Protein AF-A0A9E1IKT5-F1 (afdb_monomer)

Radius of gyration: 14.65 Å; Cα contacts (8 Å, |Δi|>4): 142; chains: 1; bounding box: 34×31×38 Å

Secondary structure (DSSP, 8-state):
--HHHHHHHHHHTT--HHHHHHHHHHTTT-HHHHHHHHHHHHHHHHTPPP-GGGS-HHHHHHHHHHHHHSEEEHHHHHHHHT--HHHHHHHHHHHHHTTSEEEEESSSEEEEESS-----

Structure (mmCIF, N/CA/C/O backbone):
data_AF-A0A9E1IKT5-F1
#
_entry.id   AF-A0A9E1IKT5-F1
#
loop_
_atom_site.group_PDB
_atom_site.id
_atom_site.type_symbol
_atom_site.label_atom_id
_atom_site.label_alt_id
_atom_site.label_comp_id
_atom_site.label_asym_id
_atom_site.label_entity_id
_atom_site.label_seq_id
_atom_site.pdbx_PDB_ins_code
_atom_site.Cartn_x
_atom_site.Cartn_y
_atom_site.Cartn_z
_atom_site.occupancy
_atom_site.B_iso_or_equiv
_atom_site.auth_seq_id
_atom_site.auth_comp_id
_atom_site.auth_asym_id
_atom_site.auth_atom_id
_atom_site.pdbx_PDB_model_num
ATOM 1 N N . LEU A 1 1 ? -4.340 -5.431 -13.880 1.00 79.69 1 LEU A N 1
ATOM 2 C CA . LEU A 1 1 ? -3.219 -5.236 -14.827 1.00 79.69 1 LEU A CA 1
ATOM 3 C C . LEU A 1 1 ? -2.682 -6.616 -15.164 1.00 79.69 1 LEU A C 1
ATOM 5 O O . LEU A 1 1 ? -2.533 -7.416 -14.249 1.00 79.69 1 LEU A O 1
ATOM 9 N N . ASN A 1 2 ? -2.445 -6.936 -16.436 1.00 90.44 2 ASN A N 1
ATOM 10 C CA . ASN A 1 2 ? -1.765 -8.193 -16.770 1.00 90.44 2 ASN A CA 1
ATOM 11 C C . ASN A 1 2 ? -0.241 -8.043 -16.608 1.00 90.44 2 ASN A C 1
ATOM 13 O O . ASN A 1 2 ? 0.273 -6.924 -16.624 1.00 90.44 2 ASN A O 1
ATOM 17 N N . LEU A 1 3 ?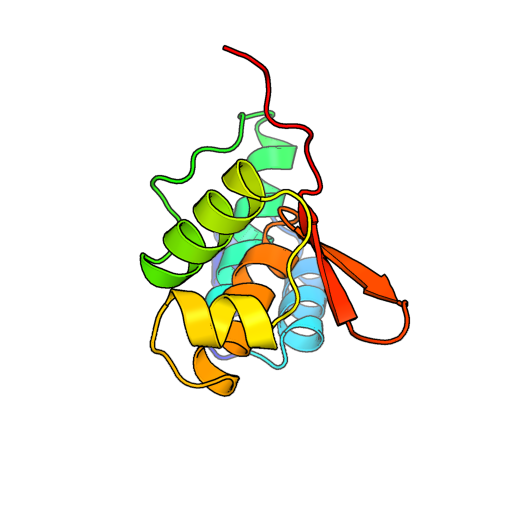 0.482 -9.159 -16.481 1.00 90.06 3 LEU A N 1
ATOM 18 C CA . LEU A 1 3 ? 1.931 -9.162 -16.243 1.00 90.06 3 LEU A CA 1
ATOM 19 C C . LEU A 1 3 ? 2.712 -8.333 -17.278 1.00 90.06 3 LEU A C 1
ATOM 21 O O . LEU A 1 3 ? 3.623 -7.587 -16.930 1.00 90.06 3 LEU A O 1
ATOM 25 N N . ARG A 1 4 ? 2.309 -8.380 -18.554 1.00 92.12 4 ARG A N 1
ATOM 26 C CA . ARG A 1 4 ? 2.945 -7.590 -19.619 1.00 92.12 4 ARG A CA 1
ATOM 27 C C . ARG A 1 4 ? 2.806 -6.084 -19.383 1.00 92.12 4 ARG A C 1
ATOM 29 O O . ARG A 1 4 ? 3.773 -5.351 -19.580 1.00 92.12 4 ARG A O 1
ATOM 36 N N . GLN A 1 5 ? 1.623 -5.621 -18.983 1.00 92.44 5 GLN A N 1
ATOM 37 C CA . GLN A 1 5 ? 1.375 -4.214 -18.653 1.00 92.44 5 GLN A CA 1
ATOM 38 C C . GLN A 1 5 ? 2.183 -3.785 -17.426 1.00 92.44 5 GLN A C 1
ATOM 40 O O . GLN A 1 5 ? 2.755 -2.698 -17.429 1.00 92.44 5 GLN A O 1
ATOM 45 N N . VAL A 1 6 ? 2.288 -4.654 -16.415 1.00 90.56 6 VAL A N 1
ATOM 46 C CA . VAL A 1 6 ? 3.128 -4.407 -15.234 1.00 90.56 6 VAL A CA 1
ATOM 47 C C . VAL A 1 6 ? 4.596 -4.270 -15.632 1.00 90.56 6 VAL A C 1
ATOM 49 O O . VAL A 1 6 ? 5.219 -3.272 -15.291 1.00 90.56 6 VAL A O 1
ATOM 52 N N . GLY A 1 7 ? 5.125 -5.184 -16.449 1.00 92.06 7 GLY A N 1
ATOM 53 C CA . GLY A 1 7 ? 6.502 -5.105 -16.947 1.00 92.06 7 GLY A CA 1
ATOM 54 C C . GLY A 1 7 ? 6.777 -3.889 -17.841 1.00 92.06 7 GLY A C 1
ATOM 55 O O . GLY A 1 7 ? 7.898 -3.388 -17.889 1.00 92.06 7 GLY A O 1
ATOM 56 N N . GLN A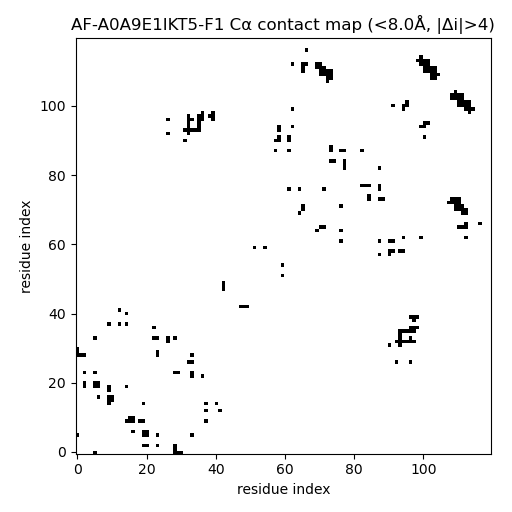 1 8 ? 5.780 -3.372 -18.564 1.00 92.88 8 GLN A N 1
ATOM 57 C CA . GLN A 1 8 ? 5.915 -2.107 -19.299 1.00 92.88 8 GLN A CA 1
ATOM 58 C C . GLN A 1 8 ? 5.988 -0.906 -18.352 1.00 92.88 8 GLN A C 1
ATOM 60 O O . GLN A 1 8 ? 6.863 -0.059 -18.520 1.00 92.88 8 GLN A O 1
ATOM 65 N N . LEU A 1 9 ? 5.107 -0.854 -17.351 1.00 90.69 9 LEU A N 1
ATOM 66 C CA . LEU A 1 9 ? 5.075 0.233 -16.376 1.00 90.69 9 LEU A CA 1
ATOM 67 C C . LEU A 1 9 ? 6.334 0.245 -15.499 1.00 90.69 9 LEU A C 1
ATOM 69 O O . LEU A 1 9 ? 6.968 1.286 -15.359 1.00 90.69 9 LEU A O 1
ATOM 73 N N . ALA A 1 10 ? 6.740 -0.913 -14.980 1.00 90.56 10 ALA A N 1
ATOM 74 C CA . ALA A 1 10 ? 7.954 -1.083 -14.189 1.00 90.56 10 ALA A CA 1
ATOM 75 C C . ALA A 1 10 ? 9.197 -0.590 -14.950 1.00 90.56 10 ALA A C 1
ATOM 77 O O . ALA A 1 10 ? 9.947 0.238 -14.438 1.00 90.56 10 ALA A O 1
ATOM 78 N N . ARG A 1 11 ? 9.355 -0.989 -16.222 1.00 92.06 11 ARG A N 1
ATOM 79 C CA . ARG A 1 11 ? 10.457 -0.509 -17.074 1.00 92.06 11 ARG A CA 1
ATOM 80 C C . ARG A 1 11 ? 10.415 0.994 -17.317 1.00 92.06 11 ARG A C 1
ATOM 82 O O . ARG A 1 11 ? 11.461 1.632 -17.291 1.00 92.06 11 ARG A O 1
ATOM 89 N N . HIS A 1 12 ? 9.232 1.570 -17.537 1.00 91.62 12 HIS A N 1
ATOM 90 C CA . HIS A 1 12 ? 9.094 3.022 -17.686 1.00 91.62 12 HIS A CA 1
ATOM 91 C C . HIS A 1 12 ? 9.560 3.773 -16.429 1.00 91.62 12 HIS A C 1
ATOM 93 O O . HIS A 1 12 ? 10.120 4.861 -16.526 1.00 91.62 12 HIS A O 1
ATOM 99 N N . MET A 1 13 ? 9.381 3.159 -15.259 1.00 89.62 13 MET A N 1
ATOM 100 C CA . MET A 1 13 ? 9.783 3.711 -13.967 1.00 89.62 13 MET A CA 1
ATOM 101 C C . MET A 1 13 ? 11.232 3.384 -13.575 1.00 89.62 13 MET A C 1
ATOM 103 O O . MET A 1 13 ? 11.694 3.873 -12.546 1.00 89.62 13 MET A O 1
ATOM 107 N N . GLY A 1 14 ? 11.961 2.624 -14.401 1.00 90.56 14 GLY A N 1
ATOM 108 C CA . GLY A 1 14 ? 13.368 2.274 -14.182 1.00 90.56 14 GLY A CA 1
ATOM 109 C C . GLY A 1 14 ? 13.601 0.990 -13.378 1.00 90.56 14 GLY A C 1
ATOM 110 O O . GLY A 1 14 ? 14.728 0.759 -12.945 1.00 90.56 14 GLY A O 1
ATOM 111 N N . ALA A 1 15 ? 12.567 0.171 -13.171 1.00 91.88 15 ALA A N 1
ATOM 112 C CA . ALA A 1 15 ? 12.669 -1.127 -12.506 1.00 91.88 15 ALA A CA 1
ATOM 113 C C . ALA A 1 15 ? 13.063 -2.251 -13.471 1.00 91.88 15 ALA A C 1
ATOM 115 O O . ALA A 1 15 ? 12.781 -2.184 -14.677 1.00 91.88 15 ALA A O 1
ATOM 116 N N . ALA A 1 16 ? 13.703 -3.296 -12.940 1.00 90.00 16 ALA A N 1
ATOM 117 C CA . ALA A 1 16 ? 14.067 -4.466 -13.725 1.00 90.00 16 ALA A CA 1
ATOM 118 C C . ALA A 1 16 ? 12.838 -5.349 -14.001 1.00 90.00 16 ALA A C 1
ATOM 120 O O . ALA A 1 16 ? 11.834 -5.322 -13.290 1.00 90.00 16 ALA A O 1
ATOM 121 N N . GLU A 1 17 ? 12.915 -6.178 -15.043 1.00 84.56 17 GLU A N 1
ATOM 122 C CA . GLU A 1 17 ? 11.826 -7.105 -15.387 1.00 84.56 17 GLU A CA 1
ATOM 123 C C . GLU A 1 17 ? 11.581 -8.155 -14.288 1.00 84.56 17 GLU A C 1
ATOM 125 O O . GLU A 1 17 ? 10.437 -8.537 -14.051 1.00 84.56 17 GLU A O 1
ATOM 130 N N . GLY A 1 18 ? 12.636 -8.560 -13.569 1.00 89.00 18 GLY A N 1
ATOM 131 C CA . GLY A 1 18 ? 12.523 -9.455 -12.414 1.00 89.00 18 GLY A CA 1
ATOM 132 C C . GLY A 1 18 ? 11.719 -8.852 -11.259 1.00 89.00 18 GLY A C 1
ATOM 133 O O . GLY A 1 18 ? 10.921 -9.559 -10.644 1.00 89.00 18 GLY A O 1
ATOM 134 N N . ASP A 1 19 ? 11.854 -7.544 -11.020 1.00 91.44 19 ASP A N 1
ATOM 135 C CA . ASP A 1 19 ? 11.081 -6.838 -9.992 1.00 91.44 19 ASP A CA 1
ATOM 136 C C . ASP A 1 19 ? 9.593 -6.834 -10.358 1.00 91.44 19 ASP A C 1
ATOM 138 O O . ASP A 1 19 ? 8.735 -7.142 -9.534 1.00 91.44 19 ASP A O 1
ATOM 142 N N . ALA A 1 20 ? 9.285 -6.580 -11.633 1.00 90.56 20 ALA A N 1
ATOM 143 C CA . ALA A 1 20 ? 7.917 -6.557 -12.140 1.00 90.56 20 ALA A CA 1
ATOM 144 C C . ALA A 1 20 ? 7.189 -7.906 -11.993 1.00 90.56 20 ALA A C 1
ATOM 146 O O . ALA A 1 20 ? 6.013 -7.923 -11.618 1.00 90.56 20 ALA A O 1
ATOM 147 N N . ASP A 1 21 ? 7.863 -9.027 -12.286 1.00 92.31 21 ASP A N 1
ATOM 148 C CA . ASP A 1 21 ? 7.300 -10.372 -12.079 1.00 92.31 21 ASP A CA 1
ATOM 149 C C . ASP A 1 21 ? 7.107 -10.664 -10.586 1.00 92.31 21 ASP A C 1
ATOM 151 O O . ASP A 1 21 ? 6.046 -11.142 -10.183 1.00 92.31 21 ASP A O 1
ATOM 155 N N . SER A 1 22 ? 8.089 -10.300 -9.754 1.00 93.56 22 SER A N 1
ATOM 156 C CA . SER A 1 22 ? 8.003 -10.447 -8.298 1.00 93.56 22 SER A CA 1
ATOM 157 C C . SER A 1 22 ? 6.786 -9.711 -7.724 1.00 93.56 22 SER A C 1
ATOM 159 O O . SER A 1 22 ? 5.948 -10.334 -7.073 1.00 93.56 22 SER A O 1
ATOM 161 N N . TRP A 1 23 ? 6.619 -8.425 -8.051 1.00 94.12 23 TRP A N 1
ATOM 162 C CA . TRP A 1 23 ? 5.499 -7.598 -7.588 1.00 94.12 23 TRP A CA 1
ATOM 163 C C . TRP A 1 23 ? 4.140 -8.094 -8.076 1.00 94.12 23 TRP A C 1
ATOM 165 O O . TRP A 1 23 ? 3.150 -8.045 -7.348 1.00 94.12 23 TRP A O 1
ATOM 175 N N . TRP A 1 24 ? 4.054 -8.557 -9.326 1.00 93.69 24 TRP A N 1
ATOM 176 C CA . TRP A 1 24 ? 2.801 -9.090 -9.853 1.00 93.69 24 TRP A CA 1
ATOM 177 C C . TRP A 1 24 ? 2.397 -10.377 -9.125 1.00 93.69 24 TRP A C 1
ATOM 179 O O . TRP A 1 24 ? 1.223 -10.554 -8.805 1.00 93.69 24 TRP A O 1
ATOM 189 N N . ARG A 1 25 ? 3.360 -11.259 -8.828 1.00 92.69 25 ARG A N 1
ATOM 190 C CA . ARG A 1 25 ? 3.105 -12.514 -8.109 1.00 92.69 25 ARG A CA 1
ATOM 191 C C . ARG A 1 25 ? 2.781 -12.292 -6.638 1.00 92.69 25 ARG A C 1
ATOM 193 O O . ARG A 1 25 ? 1.830 -12.903 -6.160 1.00 92.69 25 ARG A O 1
ATOM 200 N N . SER A 1 26 ? 3.532 -11.434 -5.943 1.00 90.06 26 SER A N 1
ATOM 201 C CA . SER A 1 26 ? 3.321 -11.152 -4.515 1.00 90.06 26 SER A CA 1
ATOM 202 C C . SER A 1 26 ? 1.931 -10.582 -4.244 1.00 90.06 26 SER A C 1
ATOM 204 O O . SER A 1 26 ? 1.328 -10.894 -3.227 1.00 90.06 26 SER A O 1
ATOM 206 N N . THR A 1 27 ? 1.397 -9.809 -5.190 1.00 90.69 27 THR A N 1
ATOM 207 C CA . THR A 1 27 ? 0.091 -9.145 -5.077 1.00 90.69 27 THR A CA 1
ATOM 208 C C . THR A 1 27 ? -1.044 -9.896 -5.773 1.00 90.69 27 THR A C 1
ATOM 210 O O . THR A 1 27 ? -2.142 -9.357 -5.915 1.00 90.69 27 THR A O 1
ATOM 213 N N . LEU A 1 28 ? -0.786 -11.107 -6.287 1.00 89.06 28 LEU A N 1
ATOM 214 C CA . LEU A 1 28 ? -1.729 -11.887 -7.104 1.00 89.06 28 LEU A CA 1
ATOM 215 C C . LEU A 1 28 ? -2.349 -11.076 -8.265 1.00 89.06 28 LEU A C 1
ATOM 217 O O . LEU A 1 28 ? -3.481 -11.309 -8.691 1.00 89.06 28 LEU A O 1
ATOM 221 N N . GLY A 1 29 ? -1.603 -10.101 -8.790 1.00 87.38 29 GLY A N 1
ATOM 222 C CA . GLY A 1 29 ? -2.026 -9.219 -9.873 1.00 87.38 29 GLY A CA 1
ATOM 223 C C . GLY A 1 29 ? -2.984 -8.089 -9.476 1.00 87.38 29 GLY A C 1
ATOM 224 O O . GLY A 1 29 ? -3.549 -7.450 -10.378 1.00 87.38 29 GLY A O 1
ATOM 225 N N . LEU A 1 30 ? -3.163 -7.809 -8.178 1.00 89.81 30 LEU A N 1
ATOM 226 C CA . LEU A 1 30 ? -3.996 -6.709 -7.694 1.00 89.81 30 LEU A CA 1
ATOM 227 C C . LEU A 1 30 ? -3.440 -5.362 -8.199 1.00 89.81 30 LEU A C 1
ATOM 229 O O . LEU A 1 30 ? -2.338 -4.962 -7.815 1.00 89.81 30 LEU A O 1
ATOM 233 N N . PRO A 1 31 ? -4.178 -4.610 -9.042 1.00 90.44 31 PRO A N 1
ATOM 234 C CA . PRO A 1 31 ? -3.630 -3.423 -9.697 1.00 90.44 31 PRO A CA 1
ATOM 235 C C . PRO A 1 31 ? -3.131 -2.352 -8.723 1.00 90.44 31 PRO A C 1
ATOM 237 O O . PRO A 1 31 ? -2.086 -1.755 -8.967 1.00 90.44 31 PRO A O 1
ATOM 240 N N . GLY A 1 32 ? -3.867 -2.117 -7.631 1.00 89.56 32 GLY A N 1
ATOM 241 C CA . GLY A 1 32 ? -3.511 -1.112 -6.630 1.00 89.56 32 GLY A CA 1
ATOM 242 C C . GLY A 1 32 ? -2.194 -1.433 -5.925 1.00 89.56 32 GLY A C 1
ATOM 243 O O . GLY A 1 32 ? -1.340 -0.558 -5.809 1.00 89.56 32 GLY A O 1
ATOM 244 N N . ALA A 1 33 ? -2.001 -2.691 -5.525 1.00 92.31 33 ALA A N 1
ATOM 245 C CA . ALA A 1 33 ? -0.795 -3.131 -4.834 1.00 92.31 33 ALA A CA 1
ATOM 246 C C . ALA A 1 33 ? 0.425 -3.167 -5.768 1.00 92.31 33 ALA A C 1
ATOM 248 O O . ALA A 1 33 ? 1.490 -2.687 -5.400 1.00 92.31 33 ALA A O 1
ATOM 249 N N . VAL A 1 34 ? 0.265 -3.583 -7.030 1.00 93.31 34 VAL A N 1
ATOM 250 C CA . VAL A 1 34 ? 1.343 -3.462 -8.032 1.00 93.31 34 VAL A CA 1
ATOM 251 C C . VAL A 1 34 ? 1.818 -2.011 -8.175 1.00 93.31 34 VAL A C 1
ATOM 253 O O . VAL A 1 34 ? 3.017 -1.737 -8.198 1.00 93.31 34 VAL A O 1
ATOM 256 N N . VAL A 1 35 ? 0.882 -1.062 -8.276 1.00 92.00 35 VAL A N 1
ATOM 257 C CA . VAL A 1 35 ? 1.216 0.369 -8.338 1.00 92.00 35 VAL A CA 1
ATOM 258 C C . VAL A 1 35 ? 1.834 0.848 -7.019 1.00 92.00 35 VAL A C 1
ATOM 260 O O . VAL A 1 35 ? 2.674 1.746 -7.033 1.00 92.00 35 VAL A O 1
ATOM 263 N N . GLY A 1 36 ? 1.461 0.244 -5.891 1.00 92.31 36 GLY A N 1
ATOM 264 C CA . GLY A 1 36 ? 2.116 0.436 -4.600 1.00 92.31 36 GLY A CA 1
ATOM 265 C C . GLY A 1 36 ? 3.610 0.107 -4.647 1.00 92.31 36 GLY A C 1
ATOM 266 O O . GLY A 1 36 ? 4.426 0.999 -4.426 1.00 92.31 36 GLY A O 1
ATOM 267 N N . HIS A 1 37 ? 3.973 -1.104 -5.079 1.00 94.19 37 HIS A N 1
ATOM 268 C CA . HIS A 1 37 ? 5.378 -1.515 -5.222 1.00 94.19 37 HIS A CA 1
ATOM 269 C C . HIS A 1 37 ? 6.179 -0.591 -6.143 1.00 94.19 37 HIS A C 1
ATOM 271 O O . HIS A 1 37 ? 7.298 -0.196 -5.826 1.00 94.19 37 HIS A O 1
ATOM 277 N N . ILE A 1 38 ? 5.590 -0.179 -7.267 1.00 92.12 38 ILE A N 1
ATOM 278 C CA . ILE A 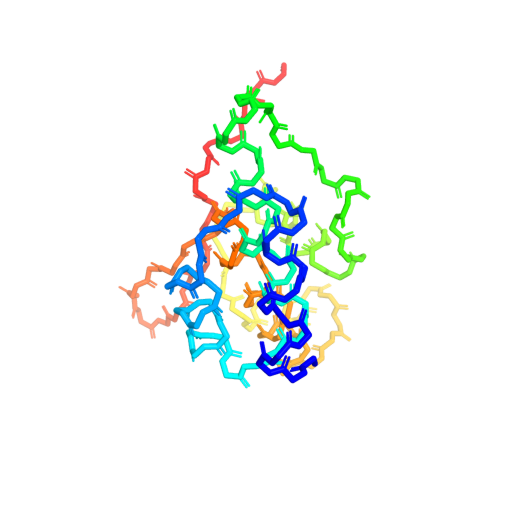1 38 ? 6.243 0.741 -8.207 1.00 92.12 38 ILE A CA 1
ATOM 279 C C . ILE A 1 38 ? 6.501 2.110 -7.560 1.00 92.12 38 ILE A C 1
ATOM 281 O O . ILE A 1 38 ? 7.536 2.732 -7.812 1.00 92.12 38 ILE A O 1
ATOM 285 N N . ARG A 1 39 ? 5.575 2.596 -6.726 1.00 91.62 39 ARG A N 1
ATOM 286 C CA . ARG A 1 39 ? 5.747 3.854 -5.988 1.00 91.62 39 ARG A CA 1
ATOM 287 C C . ARG A 1 39 ? 6.789 3.729 -4.886 1.00 91.62 39 ARG A C 1
ATOM 289 O O . ARG A 1 39 ? 7.624 4.626 -4.791 1.00 91.62 39 ARG A O 1
ATOM 296 N N . ALA A 1 40 ? 6.784 2.639 -4.119 1.00 91.56 40 ALA A N 1
ATOM 297 C CA . ALA A 1 40 ? 7.824 2.354 -3.130 1.00 91.56 40 ALA A CA 1
ATOM 298 C C . ALA A 1 40 ? 9.210 2.347 -3.778 1.00 91.56 40 ALA A C 1
ATOM 300 O O . ALA A 1 40 ? 10.062 3.159 -3.417 1.00 91.56 40 ALA A O 1
ATOM 301 N N . PHE A 1 41 ? 9.370 1.569 -4.849 1.00 93.12 41 PHE A N 1
ATOM 302 C CA . PHE A 1 41 ? 10.592 1.525 -5.643 1.00 93.12 41 PHE A CA 1
ATOM 303 C C . PHE A 1 4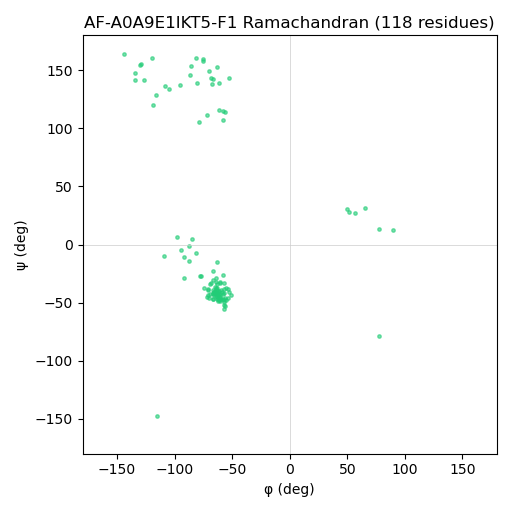1 ? 11.036 2.915 -6.117 1.00 93.12 41 PHE A C 1
ATOM 305 O O . PHE A 1 41 ? 12.206 3.285 -6.008 1.00 93.12 41 PHE A O 1
ATOM 312 N N . LYS A 1 42 ? 10.105 3.729 -6.635 1.00 90.69 42 LYS A N 1
ATOM 313 C CA . LYS A 1 42 ? 10.448 5.070 -7.118 1.00 90.69 42 LYS A CA 1
ATOM 314 C C . LYS A 1 42 ? 10.887 5.999 -5.987 1.00 90.69 42 LYS A C 1
ATOM 316 O O . LYS A 1 42 ? 11.817 6.782 -6.195 1.00 90.69 42 LYS A O 1
ATOM 321 N N . ARG A 1 43 ? 10.244 5.932 -4.817 1.00 91.12 43 ARG A N 1
ATOM 322 C CA . ARG A 1 43 ? 10.643 6.718 -3.639 1.00 91.12 43 ARG A CA 1
ATOM 323 C C . ARG A 1 43 ? 12.035 6.331 -3.163 1.00 91.12 43 ARG A C 1
ATOM 325 O O . ARG A 1 43 ? 12.847 7.225 -2.956 1.00 91.12 43 ARG A O 1
ATOM 332 N N . GLU A 1 44 ? 12.335 5.036 -3.082 1.00 90.00 44 GLU A N 1
ATOM 333 C CA . GLU A 1 44 ? 13.667 4.550 -2.703 1.00 90.00 44 GLU A CA 1
ATOM 334 C C . GLU A 1 44 ? 14.743 5.036 -3.678 1.00 90.00 44 GLU A C 1
ATOM 336 O O . GLU A 1 44 ? 15.748 5.604 -3.260 1.00 90.00 44 GLU A O 1
ATOM 341 N N . GLN A 1 45 ? 14.507 4.914 -4.989 1.00 90.56 45 GLN A N 1
ATOM 342 C CA . GLN A 1 45 ? 15.463 5.393 -5.992 1.00 90.56 45 GLN A CA 1
ATOM 343 C C . GLN A 1 45 ? 15.694 6.905 -5.954 1.00 90.56 45 GLN A C 1
ATOM 345 O O . GLN A 1 45 ? 16.779 7.377 -6.292 1.00 90.56 45 GLN A O 1
ATOM 350 N N . THR A 1 46 ? 14.658 7.678 -5.633 1.00 90.12 46 THR A N 1
ATOM 351 C CA . THR A 1 46 ? 14.723 9.146 -5.656 1.00 90.12 46 THR A CA 1
ATOM 352 C C . THR A 1 46 ? 15.058 9.750 -4.298 1.00 90.12 46 THR A C 1
ATOM 354 O O . THR A 1 46 ? 15.232 10.965 -4.219 1.00 90.12 46 THR A O 1
ATOM 357 N N . MET A 1 47 ? 15.157 8.927 -3.247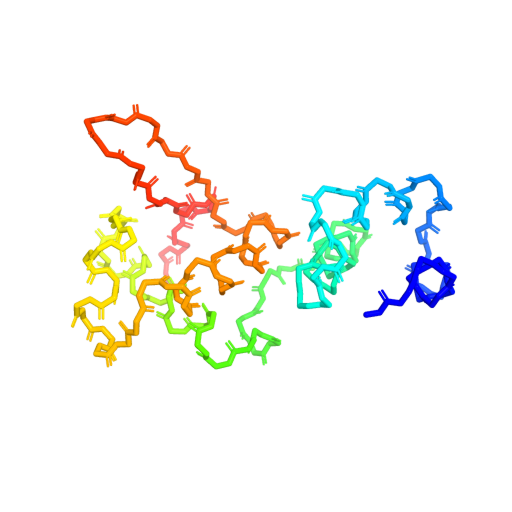 1.00 86.75 47 MET A N 1
ATOM 358 C CA . MET A 1 47 ? 15.294 9.356 -1.851 1.00 86.75 47 MET A CA 1
ATOM 359 C C . MET A 1 47 ? 14.223 10.382 -1.440 1.00 86.75 47 MET A C 1
ATOM 361 O O . MET A 1 47 ? 14.461 11.236 -0.585 1.00 86.75 47 MET A O 1
ATOM 365 N N . GLN A 1 48 ? 13.048 10.337 -2.077 1.00 84.75 48 GLN A N 1
ATOM 366 C CA . GLN A 1 48 ? 11.953 11.244 -1.753 1.00 84.75 48 GLN A CA 1
ATOM 367 C C . GLN A 1 48 ? 11.198 10.753 -0.516 1.00 84.75 48 GLN A C 1
ATOM 369 O O . GLN A 1 48 ? 10.938 9.551 -0.395 1.00 84.75 48 GLN A O 1
ATOM 374 N N . PRO A 1 49 ? 10.807 11.667 0.392 1.00 84.44 49 PRO A N 1
ATOM 375 C CA . PRO A 1 49 ? 9.951 11.306 1.508 1.00 84.44 49 PRO A CA 1
ATOM 376 C C . PRO A 1 49 ? 8.588 10.832 0.997 1.00 84.44 49 PRO A C 1
ATOM 378 O O . PRO A 1 49 ? 8.121 11.236 -0.070 1.00 84.44 49 PRO A O 1
ATOM 381 N N . PHE A 1 50 ? 7.938 9.977 1.780 1.00 87.50 50 PHE A N 1
ATOM 382 C CA . PHE A 1 50 ? 6.563 9.589 1.511 1.00 87.50 50 PHE A CA 1
ATOM 383 C C . PHE A 1 50 ? 5.608 10.775 1.712 1.00 87.50 50 PHE A C 1
ATOM 385 O O . PHE A 1 50 ? 5.719 11.511 2.692 1.00 87.50 50 PHE A O 1
ATOM 392 N N . THR A 1 51 ? 4.645 10.915 0.800 1.00 85.56 51 THR A N 1
ATOM 393 C CA . THR A 1 51 ? 3.467 11.774 0.946 1.00 85.56 51 THR A CA 1
ATOM 394 C C . THR A 1 51 ? 2.213 10.943 0.688 1.00 85.56 51 THR A C 1
ATOM 396 O O . THR A 1 51 ? 2.192 10.074 -0.188 1.00 85.56 51 THR A O 1
ATOM 399 N N . ASP A 1 52 ? 1.151 11.196 1.450 1.00 86.38 52 ASP A N 1
ATOM 400 C CA . ASP A 1 52 ? -0.100 10.435 1.378 1.00 86.38 52 ASP A CA 1
ATOM 401 C C . ASP A 1 52 ? -1.024 10.881 0.228 1.00 86.38 52 ASP A C 1
ATOM 403 O O . ASP A 1 52 ? -2.008 10.204 -0.070 1.00 86.38 52 ASP A O 1
ATOM 407 N N . ASP A 1 53 ? -0.685 11.968 -0.473 1.00 84.75 53 ASP A N 1
ATOM 408 C CA . ASP A 1 53 ? -1.460 12.558 -1.578 1.00 84.75 53 ASP A CA 1
ATOM 409 C C . ASP A 1 53 ? -1.724 11.601 -2.745 1.00 84.75 53 ASP A C 1
ATOM 411 O O . ASP A 1 53 ? -2.695 11.754 -3.489 1.00 84.75 53 ASP A O 1
ATOM 415 N N . HIS A 1 54 ? -0.855 10.609 -2.929 1.00 84.31 54 HIS A N 1
ATOM 416 C CA . HIS A 1 54 ? -0.989 9.632 -4.003 1.00 84.31 54 HIS A CA 1
ATOM 417 C C . HIS A 1 54 ? -1.765 8.382 -3.580 1.00 84.31 54 HIS A C 1
ATOM 419 O O . HIS A 1 54 ? -2.115 7.572 -4.442 1.00 84.31 54 HIS A O 1
ATOM 425 N N . LEU A 1 55 ? -2.041 8.191 -2.287 1.00 90.38 55 LEU A N 1
ATOM 426 C CA . LEU A 1 55 ? -2.776 7.023 -1.820 1.00 90.38 55 LEU A CA 1
ATOM 427 C C . LEU A 1 55 ? -4.230 7.046 -2.318 1.00 90.38 55 LEU A C 1
ATOM 429 O O . LEU A 1 55 ? -4.875 8.098 -2.316 1.00 90.38 55 LEU A O 1
ATOM 433 N N . PRO A 1 56 ? -4.799 5.881 -2.685 1.00 91.56 56 PRO A N 1
ATOM 434 C CA . PRO A 1 56 ? -6.243 5.757 -2.841 1.00 91.56 56 PRO A CA 1
ATOM 435 C C . PRO A 1 56 ? -6.966 6.257 -1.577 1.00 91.56 56 PRO A C 1
ATOM 437 O O . PRO A 1 56 ? -6.481 5.977 -0.480 1.00 91.56 56 PRO A O 1
ATOM 440 N N . PRO A 1 57 ? -8.132 6.924 -1.680 1.00 92.25 57 PRO A N 1
ATOM 441 C CA . PRO A 1 57 ? -8.793 7.552 -0.530 1.00 92.25 57 PRO A CA 1
ATOM 442 C C . PRO A 1 57 ? -8.981 6.622 0.677 1.00 92.25 57 PRO A C 1
ATOM 444 O O . PRO A 1 57 ? -8.686 6.998 1.807 1.00 92.25 57 PRO A O 1
ATOM 447 N N . THR A 1 58 ? -9.397 5.379 0.438 1.00 93.25 58 THR A N 1
ATOM 448 C CA . THR A 1 58 ? -9.596 4.379 1.495 1.00 93.25 58 THR A CA 1
ATOM 449 C C . THR A 1 58 ? -8.273 3.887 2.091 1.00 93.25 58 THR A C 1
ATOM 451 O O . THR A 1 58 ? -8.171 3.745 3.305 1.00 93.25 58 THR A O 1
ATOM 454 N N . SER A 1 59 ? -7.231 3.693 1.273 1.00 94.69 59 SER A N 1
ATOM 455 C CA . SER A 1 59 ? -5.879 3.373 1.761 1.00 94.69 59 SER A CA 1
ATOM 456 C C . SER A 1 59 ? -5.310 4.517 2.603 1.00 94.69 59 SER A C 1
ATOM 458 O O . SER A 1 59 ? -4.743 4.273 3.663 1.00 94.69 59 SER A O 1
ATOM 460 N N . ARG A 1 60 ? -5.518 5.770 2.176 1.00 94.81 60 ARG A N 1
ATOM 461 C CA . ARG A 1 60 ? -5.143 6.966 2.940 1.00 94.81 60 ARG A CA 1
ATOM 462 C C . ARG A 1 60 ? -5.844 6.999 4.292 1.00 94.81 60 ARG A C 1
ATOM 464 O O . ARG A 1 60 ? -5.197 7.220 5.305 1.00 94.81 60 ARG A O 1
ATOM 471 N N . GLN A 1 61 ? -7.147 6.738 4.321 1.00 95.31 61 GLN A N 1
ATOM 472 C CA . GLN A 1 61 ? -7.906 6.708 5.567 1.00 95.31 61 GLN A CA 1
ATOM 473 C C . GLN A 1 61 ? -7.380 5.639 6.537 1.00 95.31 61 GLN A C 1
ATOM 475 O O . GLN A 1 61 ? -7.203 5.937 7.713 1.00 95.31 61 GLN A O 1
ATOM 480 N N . ILE A 1 62 ? -7.074 4.427 6.057 1.00 95.19 62 ILE A N 1
ATOM 481 C CA . ILE A 1 62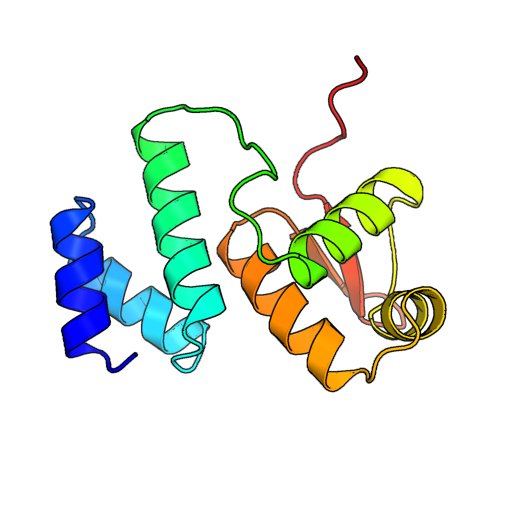 ? -6.456 3.376 6.887 1.00 95.19 62 ILE A CA 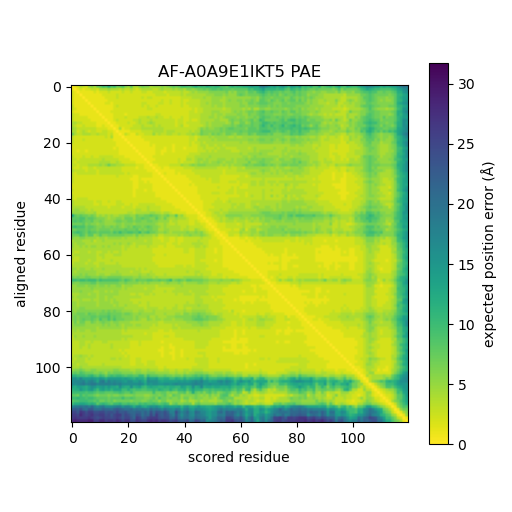1
ATOM 482 C C . ILE A 1 62 ? -5.100 3.839 7.430 1.00 95.19 62 ILE A C 1
ATOM 484 O O . ILE A 1 62 ? -4.827 3.668 8.615 1.00 95.19 62 ILE A O 1
ATOM 488 N N . PHE A 1 63 ? -4.265 4.444 6.582 1.00 94.62 63 PHE A N 1
ATOM 489 C CA . PHE A 1 63 ? -2.965 4.974 6.987 1.00 94.62 63 PHE A CA 1
ATOM 490 C C . PHE A 1 63 ? -3.096 6.021 8.105 1.00 94.62 63 PHE A C 1
ATOM 492 O O . PHE A 1 63 ? -2.416 5.905 9.120 1.00 94.62 63 PHE A O 1
ATOM 499 N N . LEU A 1 64 ? -4.018 6.981 7.967 1.00 93.88 64 LEU A N 1
ATOM 500 C CA . LEU A 1 64 ? -4.281 8.005 8.985 1.00 93.88 64 LEU A CA 1
ATOM 501 C C . LEU A 1 64 ? -4.800 7.394 10.297 1.00 93.88 64 LEU A C 1
ATOM 503 O O . LEU A 1 64 ? -4.323 7.750 11.370 1.00 93.88 64 LEU A O 1
ATOM 507 N N . LEU A 1 65 ? -5.710 6.416 10.230 1.00 95.00 65 LEU A N 1
ATOM 508 C CA . LEU A 1 65 ? -6.196 5.713 11.423 1.00 95.00 65 LEU A CA 1
ATOM 509 C C . LEU A 1 65 ? -5.067 4.982 12.158 1.00 95.00 65 LEU A C 1
ATOM 511 O O . LEU A 1 65 ? -5.016 5.011 13.387 1.00 95.00 65 LEU A O 1
ATOM 515 N N . LEU A 1 66 ? -4.146 4.357 11.424 1.00 94.06 66 LEU A N 1
ATOM 516 C CA . LEU A 1 66 ? -2.959 3.733 12.008 1.00 94.06 66 LEU A CA 1
ATOM 517 C C . LEU A 1 66 ? -1.980 4.771 12.575 1.00 94.06 66 LEU A C 1
ATOM 519 O O . LEU A 1 66 ? -1.354 4.500 13.593 1.00 94.06 66 LEU A O 1
ATOM 523 N N . GLN A 1 67 ? -1.867 5.966 11.987 1.00 92.25 67 GLN A N 1
ATOM 524 C CA . GLN A 1 67 ? -1.064 7.053 12.565 1.00 92.25 67 GLN A CA 1
ATOM 525 C C . GLN A 1 67 ? -1.636 7.541 13.897 1.00 92.25 67 GLN A C 1
ATOM 527 O O . GLN A 1 67 ? -0.881 7.776 14.837 1.00 92.25 67 GLN A O 1
ATOM 532 N N . GLU A 1 68 ? -2.959 7.667 13.987 1.00 93.19 68 GLU A N 1
ATOM 533 C CA . GLU A 1 68 ? -3.647 8.156 15.185 1.00 93.19 68 GLU A CA 1
ATOM 534 C C . GLU A 1 68 ? -3.694 7.119 16.315 1.00 93.19 68 GLU A C 1
ATOM 536 O O . GLU A 1 68 ? -3.574 7.475 17.485 1.00 93.19 68 GLU A O 1
ATOM 541 N N . ASN A 1 69 ? -3.868 5.838 15.978 1.00 92.62 69 ASN A N 1
ATOM 542 C CA . ASN A 1 69 ? -4.122 4.773 16.957 1.00 92.62 69 ASN A CA 1
ATOM 543 C C . ASN A 1 69 ? -2.929 3.816 17.140 1.00 92.62 69 ASN A C 1
ATOM 545 O O . ASN A 1 69 ? -2.927 2.984 18.047 1.00 92.62 69 ASN A O 1
ATOM 549 N N . GLY A 1 70 ? -1.906 3.919 16.290 1.00 89.56 70 GLY A N 1
ATOM 550 C CA . GLY A 1 70 ? -0.719 3.067 1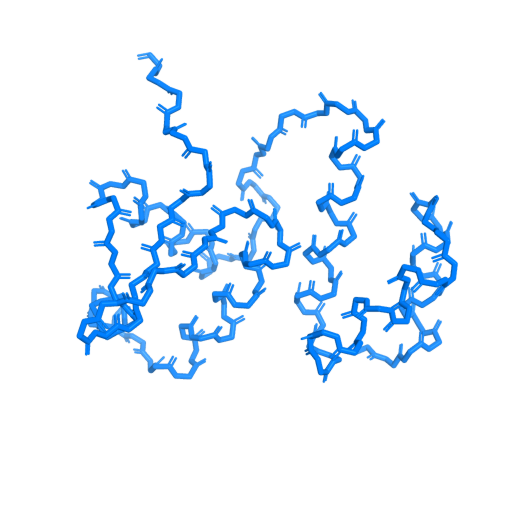6.289 1.00 89.56 70 GLY A CA 1
ATOM 551 C C . GLY A 1 70 ? -0.970 1.693 15.667 1.00 89.56 70 GLY A C 1
ATOM 552 O O . GLY A 1 70 ? -0.575 1.432 14.531 1.00 89.56 70 GLY A O 1
ATOM 553 N N . ALA A 1 71 ? -1.588 0.797 16.436 1.00 91.44 71 ALA A N 1
ATOM 554 C CA . ALA A 1 71 ? -1.765 -0.607 16.082 1.00 91.44 71 ALA A CA 1
ATOM 555 C C . ALA A 1 71 ? -3.252 -0.951 16.002 1.00 91.44 71 ALA A C 1
ATOM 557 O O . ALA A 1 71 ? -3.956 -0.822 17.000 1.00 91.44 71 ALA A O 1
ATOM 558 N N . LEU A 1 72 ? -3.726 -1.399 14.838 1.00 93.81 72 LEU A N 1
ATOM 559 C CA . LEU A 1 72 ? -5.127 -1.780 14.645 1.00 93.81 72 LEU A CA 1
ATOM 560 C C . LEU A 1 72 ? -5.231 -3.102 13.890 1.00 93.81 72 LEU A C 1
ATOM 562 O O . LEU A 1 72 ? -4.493 -3.367 12.941 1.00 93.81 72 LEU A O 1
ATOM 566 N N . SER A 1 73 ? -6.189 -3.930 14.280 1.00 93.94 73 SER A N 1
ATOM 567 C CA . SER A 1 73 ? -6.610 -5.095 13.510 1.00 93.94 73 SER A CA 1
ATOM 568 C C . SER A 1 73 ? -7.463 -4.686 12.304 1.00 93.94 73 SER A C 1
ATOM 570 O O . SER A 1 73 ? -8.112 -3.636 12.275 1.00 93.94 73 SER A O 1
ATOM 572 N N . VAL A 1 74 ? -7.544 -5.576 11.312 1.00 93.06 74 VAL A N 1
ATOM 573 C CA . VAL A 1 74 ? -8.451 -5.416 10.158 1.00 93.06 74 VAL A CA 1
ATOM 574 C C . VAL A 1 74 ? -9.911 -5.264 10.607 1.00 93.06 74 VAL A C 1
ATOM 576 O O . VAL A 1 74 ? -10.689 -4.547 9.978 1.00 93.06 74 VAL A O 1
ATOM 579 N N . HIS A 1 75 ? -10.298 -5.926 11.701 1.00 93.38 75 HIS A N 1
ATOM 580 C CA . HIS A 1 75 ? -11.654 -5.850 12.238 1.00 93.38 75 HIS A CA 1
ATOM 581 C C . HIS A 1 75 ? -11.972 -4.472 12.833 1.00 93.38 75 HIS A C 1
ATOM 583 O O . HIS A 1 75 ? -13.055 -3.935 12.586 1.00 93.38 75 HIS A O 1
ATOM 589 N N . GLU A 1 76 ? -11.037 -3.891 13.584 1.00 95.00 76 GLU A N 1
ATOM 590 C CA . GLU A 1 76 ? -11.184 -2.543 14.143 1.00 95.00 76 GLU A CA 1
ATOM 591 C C . GLU A 1 76 ? -11.277 -1.504 13.028 1.00 95.00 76 GLU A C 1
ATOM 593 O O . GLU A 1 76 ? -12.219 -0.716 13.016 1.00 95.00 76 GLU A O 1
ATOM 598 N N . LEU A 1 77 ? -10.391 -1.575 12.030 1.00 95.19 77 LEU A N 1
ATOM 599 C CA . LEU A 1 77 ? -10.433 -0.690 10.863 1.00 95.19 77 LEU A CA 1
ATOM 600 C C . LEU A 1 77 ? -11.775 -0.772 10.124 1.00 95.19 77 LEU A C 1
ATOM 602 O O . LEU A 1 77 ? -12.392 0.257 9.851 1.00 95.19 77 LEU A O 1
ATOM 606 N N . ALA A 1 78 ? -12.266 -1.985 9.852 1.00 94.94 78 ALA A N 1
ATOM 607 C CA . ALA A 1 78 ? -13.559 -2.190 9.196 1.00 94.94 78 ALA A CA 1
ATOM 608 C C . ALA A 1 78 ? -14.709 -1.548 9.988 1.00 94.94 78 ALA A C 1
ATOM 610 O O . ALA A 1 78 ? -15.569 -0.877 9.415 1.00 94.94 78 ALA A O 1
ATOM 611 N N . THR A 1 79 ? -14.682 -1.700 11.314 1.00 96.00 79 THR A N 1
ATOM 612 C CA . THR A 1 79 ? -15.686 -1.136 12.225 1.00 96.00 79 THR A CA 1
ATOM 613 C C . THR A 1 79 ? -15.630 0.390 12.253 1.00 96.00 79 THR A C 1
ATOM 615 O O . THR A 1 79 ? -16.662 1.040 12.109 1.00 96.00 79 THR A O 1
ATOM 618 N N . MET A 1 80 ? -14.435 0.973 12.385 1.00 95.75 80 MET A N 1
ATOM 619 C CA . MET A 1 80 ? -14.233 2.426 12.434 1.00 95.75 80 MET A CA 1
ATOM 620 C C . MET A 1 80 ? -14.623 3.112 11.122 1.00 95.75 80 MET A C 1
ATOM 622 O O . MET A 1 80 ? -15.158 4.217 11.130 1.00 95.75 80 MET A O 1
ATOM 626 N N . MET A 1 81 ? -14.361 2.458 9.992 1.00 95.19 81 MET A N 1
ATOM 627 C CA . MET A 1 81 ? -14.632 3.005 8.663 1.00 95.19 81 MET A CA 1
ATOM 628 C C . MET A 1 81 ? -16.055 2.712 8.170 1.00 95.19 81 MET A C 1
ATOM 630 O O . MET A 1 81 ? -16.490 3.315 7.190 1.00 95.19 81 MET A O 1
ATOM 634 N N . GLY A 1 82 ? -16.777 1.785 8.808 1.00 94.19 82 GLY A N 1
ATOM 635 C CA . GLY A 1 82 ? -18.098 1.345 8.356 1.00 94.19 82 GLY A CA 1
ATOM 636 C C . GLY A 1 82 ? -18.066 0.623 7.004 1.00 94.19 82 GLY A C 1
ATOM 637 O O . GLY A 1 82 ? -19.017 0.725 6.230 1.00 94.19 82 GLY A O 1
ATOM 638 N N . VAL A 1 83 ? -16.973 -0.086 6.699 1.00 92.56 83 VAL A N 1
ATOM 639 C CA . VAL A 1 83 ? -16.779 -0.822 5.436 1.00 92.56 83 VAL A CA 1
ATOM 640 C C . VAL A 1 83 ? -16.580 -2.316 5.696 1.00 92.56 83 VAL A C 1
ATOM 642 O O . VAL A 1 83 ? -16.251 -2.733 6.803 1.00 92.56 83 VAL A O 1
ATOM 645 N N . GLY A 1 84 ? -16.781 -3.152 4.675 1.00 92.50 84 GLY A N 1
ATOM 646 C CA . GLY A 1 84 ? -16.576 -4.599 4.803 1.00 92.50 84 GLY A CA 1
ATOM 647 C C . GLY A 1 84 ? -15.098 -4.985 4.937 1.00 92.50 84 GLY A C 1
ATOM 648 O O . GLY A 1 84 ? -14.233 -4.343 4.342 1.00 92.50 84 GLY A O 1
ATOM 649 N N . HIS A 1 85 ? -14.808 -6.084 5.648 1.00 91.94 85 HIS A N 1
ATOM 650 C CA . HIS A 1 85 ? -13.438 -6.581 5.870 1.00 91.94 85 HIS A CA 1
ATOM 651 C C . HIS A 1 85 ? -12.643 -6.767 4.578 1.00 91.94 85 HIS A C 1
ATOM 653 O O . HIS A 1 85 ? -11.480 -6.390 4.530 1.00 91.94 85 HIS A O 1
ATOM 659 N N . HIS A 1 86 ? -13.269 -7.288 3.520 1.00 90.94 86 HIS A N 1
ATOM 660 C CA . HIS A 1 86 ? -12.604 -7.485 2.228 1.00 90.94 86 HIS A CA 1
ATOM 661 C C . HIS A 1 86 ? -12.085 -6.176 1.626 1.00 90.94 86 HIS A C 1
ATOM 663 O O . HIS A 1 86 ? -10.969 -6.144 1.122 1.00 90.94 86 HIS A O 1
ATOM 669 N N . ALA A 1 87 ? -12.848 -5.084 1.747 1.00 90.12 87 ALA A N 1
ATOM 670 C CA . ALA A 1 87 ? -12.405 -3.780 1.266 1.00 90.12 87 ALA A CA 1
ATOM 671 C C . ALA A 1 87 ? -11.193 -3.281 2.067 1.00 90.12 87 ALA A C 1
ATOM 673 O O . ALA A 1 87 ? -10.244 -2.767 1.485 1.00 90.12 87 ALA A O 1
ATOM 674 N N . VAL A 1 88 ? -11.193 -3.469 3.393 1.00 93.75 88 VAL A N 1
ATOM 675 C CA . VAL A 1 88 ? -10.034 -3.118 4.229 1.00 93.75 88 VAL A CA 1
ATOM 676 C C . VAL A 1 88 ? -8.810 -3.921 3.807 1.00 93.75 88 VAL A C 1
ATOM 678 O O . VAL A 1 88 ? -7.769 -3.323 3.572 1.00 93.75 88 VAL A O 1
ATOM 681 N N . VAL A 1 89 ? -8.942 -5.241 3.649 1.00 92.50 89 VAL A N 1
ATOM 682 C CA . VAL A 1 89 ? -7.835 -6.122 3.241 1.00 92.50 89 VAL A CA 1
ATOM 683 C C . VAL A 1 89 ? -7.239 -5.682 1.904 1.00 92.50 89 VAL A C 1
ATOM 685 O O . VAL A 1 89 ? -6.033 -5.464 1.839 1.00 92.50 89 VAL A O 1
ATOM 688 N N . ASP A 1 90 ? -8.061 -5.449 0.877 1.00 91.50 90 ASP A N 1
ATOM 689 C CA . ASP A 1 90 ? -7.579 -4.992 -0.435 1.00 91.50 90 ASP A CA 1
ATOM 690 C C . ASP A 1 90 ? -6.791 -3.677 -0.333 1.00 91.50 90 ASP A C 1
ATOM 692 O O . ASP A 1 90 ? -5.777 -3.486 -1.007 1.00 91.50 90 ASP A O 1
ATOM 696 N N . HIS A 1 91 ? -7.234 -2.755 0.525 1.00 93.94 91 HIS A N 1
ATOM 697 C CA . HIS A 1 91 ? -6.544 -1.487 0.739 1.00 93.94 91 HIS A CA 1
ATOM 698 C C . HIS A 1 91 ? -5.307 -1.609 1.633 1.00 93.94 91 HIS A C 1
ATOM 700 O O . HIS A 1 91 ? -4.371 -0.827 1.449 1.00 93.94 91 HIS A O 1
ATOM 706 N N . CYS A 1 92 ? -5.263 -2.585 2.540 1.00 94.38 92 CYS A N 1
ATOM 707 C CA . CYS A 1 92 ? -4.065 -2.943 3.289 1.00 94.38 92 CYS A CA 1
ATOM 708 C C . CYS A 1 92 ? -2.993 -3.519 2.364 1.00 94.38 92 CYS A C 1
ATOM 710 O O . CYS A 1 92 ? -1.849 -3.103 2.480 1.00 94.38 92 CYS A O 1
ATOM 712 N N . GLU A 1 93 ? -3.345 -4.375 1.399 1.00 93.44 93 GLU A N 1
ATOM 713 C CA . GLU A 1 93 ? -2.401 -4.887 0.389 1.00 93.44 93 GLU A CA 1
ATOM 714 C C . GLU A 1 93 ? -1.706 -3.751 -0.380 1.00 93.44 93 GLU A C 1
ATOM 716 O O . GLU A 1 93 ? -0.509 -3.814 -0.657 1.00 93.44 93 GLU A O 1
ATOM 721 N N . VAL A 1 94 ? -2.426 -2.659 -0.674 1.00 94.38 94 VAL A N 1
ATOM 722 C CA . VAL A 1 94 ? -1.817 -1.457 -1.273 1.00 94.38 94 VAL A CA 1
ATOM 723 C C . VAL A 1 94 ? -0.772 -0.842 -0.345 1.00 94.38 94 VAL A C 1
ATOM 725 O O . VAL A 1 94 ? 0.322 -0.517 -0.794 1.00 94.38 94 VAL A O 1
ATOM 728 N N . LEU A 1 95 ? -1.096 -0.682 0.938 1.00 94.69 95 LEU A N 1
ATOM 729 C CA . LEU A 1 95 ? -0.189 -0.087 1.921 1.00 94.69 95 LEU A CA 1
ATOM 730 C C . LEU A 1 95 ? 1.017 -0.991 2.226 1.00 94.69 95 LEU A C 1
ATOM 732 O O . LEU A 1 95 ? 2.112 -0.475 2.440 1.00 94.69 95 LEU A O 1
ATOM 736 N N . PHE A 1 96 ? 0.833 -2.316 2.213 1.00 94.19 96 PHE A N 1
ATOM 737 C CA . PHE A 1 96 ? 1.913 -3.302 2.304 1.00 94.19 96 PHE A CA 1
ATOM 738 C C . PHE A 1 96 ? 2.863 -3.179 1.125 1.00 94.19 96 PHE A C 1
ATOM 740 O O . PHE A 1 96 ? 4.069 -3.083 1.313 1.00 94.19 96 PHE A O 1
ATOM 747 N N . ALA A 1 97 ? 2.321 -3.130 -0.090 1.00 93.81 97 ALA A N 1
ATOM 748 C CA . ALA A 1 97 ? 3.133 -2.985 -1.287 1.00 93.81 97 ALA A CA 1
ATOM 749 C C . ALA A 1 97 ? 3.844 -1.626 -1.367 1.00 93.81 97 ALA A C 1
ATOM 751 O O . ALA A 1 97 ? 4.849 -1.497 -2.061 1.00 93.81 97 ALA A O 1
ATOM 752 N N . GLU A 1 98 ? 3.332 -0.611 -0.668 1.00 92.56 98 GLU A N 1
ATOM 753 C CA . GLU A 1 98 ? 4.005 0.675 -0.497 1.00 92.56 98 GLU A CA 1
ATOM 754 C C . GLU A 1 98 ? 5.015 0.713 0.657 1.00 92.56 98 GLU A C 1
ATOM 756 O O . GLU A 1 98 ? 5.550 1.787 0.923 1.00 92.56 98 GLU A O 1
ATOM 761 N N . ASP A 1 99 ? 5.279 -0.401 1.342 1.00 92.00 99 ASP A N 1
ATOM 762 C CA . ASP A 1 99 ? 6.154 -0.481 2.521 1.00 92.00 99 ASP A CA 1
ATOM 763 C C . ASP A 1 99 ? 5.741 0.466 3.667 1.00 92.00 99 ASP A C 1
ATOM 765 O O . ASP A 1 99 ? 6.560 0.889 4.483 1.00 92.00 99 ASP A O 1
ATOM 769 N N . LEU A 1 100 ? 4.451 0.812 3.753 1.00 93.00 100 LEU A N 1
ATOM 770 C CA . LEU A 1 100 ? 3.925 1.740 4.763 1.00 93.00 100 LEU A CA 1
ATOM 771 C C . LEU A 1 100 ? 3.442 1.031 6.020 1.00 93.00 100 LEU A C 1
ATOM 773 O O . LEU A 1 100 ? 3.469 1.622 7.101 1.00 93.00 100 LEU A O 1
ATOM 777 N N . ILE A 1 101 ? 2.992 -0.216 5.879 1.00 94.00 101 ILE A N 1
ATOM 778 C CA . ILE A 1 101 ? 2.500 -1.027 6.989 1.00 94.00 101 ILE A CA 1
ATOM 779 C C . ILE A 1 101 ? 3.164 -2.400 7.018 1.00 94.00 101 ILE A C 1
ATOM 781 O O . ILE A 1 101 ? 3.600 -2.926 5.997 1.00 94.00 101 ILE A O 1
ATOM 785 N N . LYS A 1 102 ? 3.196 -2.991 8.209 1.00 93.06 102 LYS A N 1
ATOM 786 C CA . LYS A 1 102 ? 3.616 -4.367 8.468 1.00 93.06 102 LYS A CA 1
ATOM 787 C C . LYS A 1 102 ? 2.580 -5.085 9.328 1.00 93.06 102 LYS A C 1
ATOM 789 O O . LYS A 1 102 ? 1.873 -4.452 10.113 1.00 93.06 102 LYS A O 1
ATOM 794 N N . THR A 1 103 ? 2.519 -6.409 9.221 1.00 90.81 103 THR A N 1
ATOM 795 C CA . THR A 1 103 ? 1.751 -7.243 10.149 1.00 90.81 103 THR A CA 1
ATOM 796 C C . THR A 1 103 ? 2.591 -7.591 11.368 1.00 90.81 103 THR A C 1
ATOM 798 O O . THR A 1 103 ? 3.787 -7.871 11.255 1.00 90.81 103 THR A O 1
ATOM 801 N N . ARG A 1 104 ? 1.940 -7.695 12.521 1.00 86.81 104 ARG A N 1
ATOM 802 C CA . ARG A 1 104 ? 2.444 -8.436 13.672 1.00 86.81 104 ARG A CA 1
ATOM 803 C C . ARG A 1 104 ? 1.505 -9.598 13.955 1.00 86.81 104 ARG A C 1
ATOM 805 O O . ARG A 1 104 ? 0.294 -9.400 14.049 1.00 86.81 104 ARG A O 1
ATOM 812 N N . GLU A 1 105 ? 2.065 -10.795 14.079 1.00 73.94 105 GLU A N 1
ATOM 813 C CA . GLU A 1 105 ? 1.311 -11.953 14.549 1.00 73.94 105 GLU A CA 1
ATOM 814 C C . GLU A 1 105 ? 1.192 -11.886 16.073 1.00 73.94 105 GLU A C 1
ATOM 816 O O . GLU A 1 105 ? 2.157 -12.110 16.805 1.00 73.94 105 GLU A O 1
ATOM 821 N N . GLU A 1 106 ? -0.004 -11.540 16.543 1.00 70.81 106 GLU A N 1
ATOM 822 C CA . GLU A 1 106 ? -0.430 -11.754 17.926 1.00 70.81 106 GLU A CA 1
ATOM 823 C C . GLU A 1 106 ? -1.600 -12.758 17.928 1.00 70.81 106 GLU A C 1
ATOM 825 O O . GLU A 1 106 ? -1.676 -13.639 17.072 1.00 70.81 106 GLU A O 1
ATOM 830 N N . GLN A 1 107 ? -2.548 -12.649 18.864 1.00 62.84 107 GLN A N 1
ATOM 831 C CA . GLN A 1 107 ? -3.787 -13.449 18.829 1.00 62.84 107 GLN A CA 1
ATOM 832 C C . GLN A 1 107 ? -4.660 -13.135 17.595 1.00 62.84 107 GLN A C 1
ATOM 834 O O . GLN A 1 107 ? -5.564 -13.898 17.261 1.00 62.84 107 GLN A O 1
ATOM 839 N N . SER A 1 108 ? -4.381 -12.019 16.915 1.00 70.31 108 SER A N 1
ATOM 840 C CA . SER A 1 108 ? -4.945 -11.632 15.623 1.00 70.31 108 SER A CA 1
ATOM 841 C C . SER A 1 108 ? -3.883 -10.913 14.781 1.00 70.31 108 SER A C 1
ATOM 843 O O . SER A 1 108 ? -2.847 -10.500 15.307 1.00 70.31 108 SER A O 1
ATOM 845 N N . VAL A 1 109 ? -4.121 -10.781 13.471 1.00 78.38 109 VAL A N 1
ATOM 846 C CA . VAL A 1 109 ? -3.248 -9.999 12.584 1.00 78.38 109 VAL A CA 1
ATOM 847 C C . VAL A 1 109 ? -3.453 -8.516 12.883 1.00 78.38 109 VAL A C 1
ATOM 849 O O . VAL A 1 109 ? -4.517 -7.960 12.594 1.00 78.38 109 VAL A O 1
ATOM 852 N N . VAL A 1 110 ? -2.426 -7.888 13.457 1.00 84.31 110 VAL A N 1
ATOM 853 C CA . VAL A 1 110 ? -2.409 -6.457 13.783 1.00 84.31 110 VAL A CA 1
ATOM 854 C C . VAL A 1 110 ? -1.540 -5.720 12.773 1.00 84.31 110 VAL A C 1
ATOM 856 O O . VAL A 1 110 ? -0.437 -6.164 12.450 1.00 84.31 110 VAL A O 1
ATOM 859 N N . LEU A 1 111 ? -2.041 -4.596 12.272 1.00 87.81 111 LEU A N 1
ATOM 860 C CA . LEU A 1 111 ? -1.346 -3.723 11.337 1.00 87.81 111 LEU A CA 1
ATOM 861 C C . LEU A 1 111 ? -0.645 -2.603 12.098 1.00 87.81 111 LEU A C 1
ATOM 863 O O . LEU A 1 111 ? -1.206 -2.017 13.022 1.00 87.81 111 LEU A O 1
ATOM 867 N N . LEU A 1 112 ? 0.589 -2.321 11.694 1.00 89.31 112 LEU A N 1
ATOM 868 C CA . LEU A 1 112 ? 1.465 -1.315 12.287 1.00 89.31 112 LEU A CA 1
ATOM 869 C C . LEU A 1 112 ? 2.114 -0.501 11.177 1.00 89.31 112 LEU A C 1
ATOM 871 O O . LEU A 1 112 ? 2.455 -1.064 10.139 1.00 89.31 112 LEU A O 1
ATOM 875 N N . LEU A 1 113 ? 2.375 0.781 11.417 1.00 88.88 113 LEU A N 1
ATOM 876 C CA . LEU A 1 113 ? 3.179 1.586 10.498 1.00 88.88 113 LEU A CA 1
ATOM 877 C C . LEU A 1 113 ? 4.649 1.138 10.495 1.00 88.88 113 LEU A C 1
ATOM 879 O O . LEU A 1 113 ? 5.217 0.757 11.524 1.00 88.88 113 LEU A O 1
ATOM 883 N N . CYS A 1 114 ? 5.275 1.188 9.320 1.00 84.00 114 CYS A N 1
ATOM 884 C CA . CYS A 1 114 ? 6.706 0.923 9.156 1.00 84.00 114 CYS A CA 1
ATOM 885 C C . CYS A 1 114 ? 7.576 2.106 9.597 1.00 84.00 114 CYS A C 1
ATOM 887 O O . CYS A 1 114 ? 8.709 1.898 10.029 1.00 84.00 114 CYS A O 1
ATOM 889 N N . CYS A 1 115 ? 7.042 3.325 9.529 1.00 66.00 115 CYS A N 1
ATOM 890 C CA . CYS A 1 115 ? 7.705 4.542 9.980 1.00 66.00 115 CYS A CA 1
ATOM 891 C C . CYS A 1 115 ? 7.038 5.039 11.264 1.00 66.00 115 CYS A C 1
ATOM 893 O O . CYS A 1 115 ? 5.810 5.078 11.344 1.00 66.00 115 CYS A O 1
ATOM 895 N N . GLU A 1 116 ? 7.832 5.449 12.255 1.00 52.78 116 GLU A N 1
ATOM 896 C CA . GLU A 1 116 ? 7.291 6.260 13.346 1.00 52.78 116 GLU A CA 1
ATOM 897 C C . GLU A 1 116 ? 6.760 7.572 12.749 1.00 52.78 116 GLU A C 1
ATOM 899 O O . GLU A 1 116 ? 7.402 8.118 11.843 1.00 52.78 116 GLU A O 1
ATOM 904 N N . PRO A 1 117 ? 5.595 8.079 13.191 1.00 48.66 117 PRO A N 1
ATOM 905 C CA . PRO A 1 117 ? 5.151 9.396 12.773 1.00 48.66 117 PRO A CA 1
ATOM 906 C C . PRO A 1 117 ? 6.241 10.385 13.176 1.00 48.66 117 PRO A C 1
ATOM 908 O O . PRO A 1 117 ? 6.541 10.542 14.359 1.00 48.66 117 PRO A O 1
ATOM 911 N N . THR A 1 118 ? 6.879 11.018 12.192 1.00 41.72 118 THR A N 1
ATOM 912 C 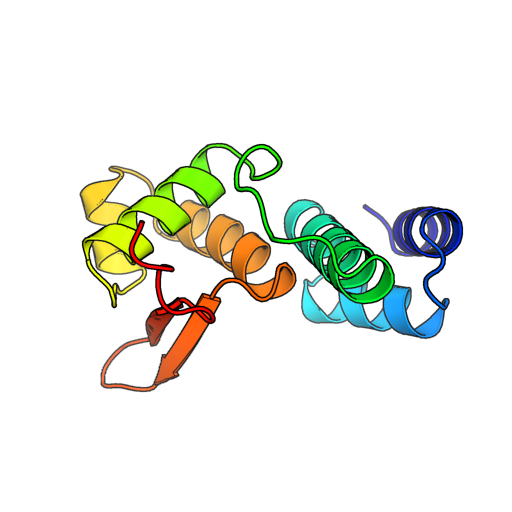CA . THR A 1 118 ? 7.801 12.119 12.444 1.00 41.72 118 THR A CA 1
ATOM 913 C C . THR A 1 118 ? 6.998 13.176 13.189 1.00 41.72 118 THR A C 1
ATOM 915 O O . THR A 1 118 ? 6.100 13.785 12.608 1.00 41.72 118 THR A O 1
ATOM 918 N N . ALA A 1 119 ? 7.255 13.326 14.489 1.00 37.75 119 ALA A N 1
ATOM 919 C CA . ALA A 1 119 ? 6.644 14.372 15.289 1.00 37.75 119 ALA A CA 1
ATOM 920 C C . ALA A 1 119 ? 6.976 15.714 14.621 1.00 37.75 119 ALA A C 1
ATOM 922 O O . ALA A 1 119 ? 8.151 16.066 14.495 1.00 37.75 119 ALA A O 1
ATOM 923 N N . ALA A 1 120 ? 5.941 16.381 14.111 1.00 36.66 120 ALA A N 1
ATOM 924 C CA . ALA A 1 120 ? 6.025 17.750 13.622 1.00 36.66 120 ALA A CA 1
ATOM 925 C C . ALA A 1 120 ? 6.219 18.722 14.793 1.00 36.66 120 ALA A C 1
ATOM 927 O O . ALA A 1 120 ? 5.644 18.459 15.877 1.00 36.66 120 ALA A O 1
#

Solvent-accessible surface area (backbone atoms only — not comparable to full-atom values): 6687 Å² total; per-residue (Å²): 95,55,70,68,57,41,38,52,52,29,47,76,70,71,44,54,67,68,54,28,53,49,43,34,59,78,43,74,38,40,54,63,22,38,54,17,37,54,48,35,53,46,29,64,78,66,71,49,80,91,69,67,88,79,46,56,71,68,37,35,50,53,51,51,51,33,70,76,64,43,66,42,33,59,66,54,51,17,62,78,69,74,46,58,57,68,61,47,51,59,32,46,46,23,36,41,34,38,62,46,39,44,80,43,89,63,103,53,66,30,38,31,59,64,62,80,82,78,82,126

Sequence (120 aa):
LNLRQVGQLARHMGAAEGDADSWWRSTLGLPGAVVGHIRAFKREQTMQPFTDDHLPPTSRQIFLLLQENGALSVHELATMMGVGHHAVVDHCEVLFAEDLIKTREEQSVVLLLCCEPTAA

Foldseek 3Di:
DDLVVQQVVCVVLPHDSVQSVVQCVVLVNLPLLSVLLSQLVSCVVVVPDDDLVPQDPLLSVVLVVCLVPFKAALVRSCVVVVHDSVVSVSSVSNCVSNQQWDWDDDVGTMIGGPDNPPDD

Nearest PDB structures (foldseek):
  4rs8-assembly1_B  TM=8.511E-01  e=7.839E-03  Sulfolobus sp. NOB8H2
  3f72-assembly1_A  TM=8.015E-01  e=4.387E-03  Staphylococcus aureus
  3f72-assembly1_B  TM=7.939E-01  e=5.222E-03  Staphylococcus aureus
  1u2w-assembly1_B  TM=7.731E-01  e=3.686E-03  Staphylococcus aureus
  2a61-assembly2_D  TM=7.826E-01  e=6.586E-03  Thermotoga maritima

pLDDT: mean 88.34, std 10.94, range [36.66, 96.0]

Mean predicted aligned error: 4.97 Å